Protein AF-A0A165BU25-F1 (afdb_monomer_lite)

pLDDT: mean 72.09, std 13.83, range [39.03, 92.94]

Foldseek 3Di:
DLVVCVVVVDWDWDWAADLDPPDPDQIDIDTNDVVVQVVVCVVVVHGVSLVSVLVNQCSNPPPVSNVVSVVDDDDPQCVLQVVVQVVVQVVCVVVAPDRDPHDDQPPCCVPPCVVRVDDDPLQQDPGRDRSVVPPDPVVSVVSVVSSVVSNHD

Secondary structure (DSSP, 8-state):
-HHHHHHH----EEEE--S-TT-----EEEES-HHHHHHHHHHHTS-HHHHHHHHHHHHHHHHHHHHHHHH----SSTTTHHHHHHHHHHHHHHH-SS--SS---TTHIIIIIIHH--PPPS-SSSS---GGGSS-HHHHHHHHHHHHHT---

Structure (mmCIF, N/CA/C/O backbone):
data_AF-A0A165BU25-F1
#
_entry.id   AF-A0A165BU25-F1
#
loop_
_atom_site.group_PDB
_atom_site.id
_atom_site.type_symbol
_atom_site.label_atom_id
_atom_site.label_alt_id
_atom_site.label_comp_id
_atom_site.label_asym_id
_atom_site.label_entity_id
_atom_site.label_seq_id
_atom_site.pdbx_PDB_ins_code
_atom_site.Cartn_x
_atom_site.Cartn_y
_atom_site.Cartn_z
_atom_site.occupancy
_atom_site.B_iso_or_equiv
_atom_site.auth_seq_id
_atom_site.auth_comp_id
_atom_site.auth_asym_id
_atom_site.auth_atom_id
_atom_site.pdbx_PDB_model_num
ATOM 1 N N . LEU A 1 1 ? -9.304 -8.379 21.521 1.00 71.31 1 LEU A N 1
ATOM 2 C CA . LEU A 1 1 ? -9.302 -6.899 21.636 1.00 71.31 1 LEU A CA 1
ATOM 3 C C . LEU A 1 1 ? -10.660 -6.354 22.058 1.00 71.31 1 LEU A C 1
ATOM 5 O O . LEU A 1 1 ? -10.706 -5.576 22.995 1.00 71.31 1 LEU A O 1
ATOM 9 N N . GLN A 1 2 ? -11.763 -6.826 21.469 1.00 77.06 2 GLN A N 1
ATOM 10 C CA . GLN A 1 2 ? -13.111 -6.453 21.919 1.00 77.06 2 GLN A CA 1
ATOM 11 C C . GLN A 1 2 ? -13.350 -6.766 23.407 1.00 77.06 2 GLN A C 1
ATOM 13 O O . GLN A 1 2 ? -13.718 -5.874 24.156 1.00 77.06 2 GLN A O 1
ATOM 18 N N . ALA A 1 3 ? -12.991 -7.974 23.861 1.00 78.56 3 ALA A N 1
ATOM 19 C CA . ALA A 1 3 ? -13.052 -8.336 25.280 1.00 78.56 3 ALA A CA 1
ATOM 20 C C . ALA A 1 3 ? -12.198 -7.420 26.183 1.00 78.56 3 ALA A C 1
ATOM 22 O O . ALA A 1 3 ? -12.622 -7.076 27.278 1.00 78.56 3 ALA A O 1
ATOM 23 N N . LEU A 1 4 ? -11.022 -6.977 25.714 1.00 78.00 4 LEU A N 1
ATOM 24 C CA . LEU A 1 4 ? -10.171 -6.051 26.467 1.00 78.00 4 LEU A CA 1
ATOM 25 C C . LEU A 1 4 ? -10.898 -4.719 26.674 1.00 78.00 4 LEU A C 1
ATOM 27 O O . LEU A 1 4 ? -10.992 -4.257 27.801 1.00 78.00 4 LEU A O 1
ATOM 31 N N . SER A 1 5 ? -11.466 -4.159 25.604 1.00 82.88 5 SER A N 1
ATOM 32 C CA . SER A 1 5 ? -12.206 -2.899 25.675 1.00 82.88 5 SER A CA 1
ATOM 33 C C . SER A 1 5 ? -13.425 -2.991 26.595 1.00 82.88 5 SER A C 1
ATOM 35 O O . SER A 1 5 ? -13.655 -2.099 27.408 1.00 82.88 5 SER A O 1
ATOM 37 N N . THR A 1 6 ? -14.159 -4.106 26.542 1.00 81.44 6 THR A N 1
ATOM 38 C CA . THR A 1 6 ? -15.326 -4.334 27.405 1.00 81.44 6 THR A CA 1
ATOM 39 C C . THR A 1 6 ? -14.953 -4.479 28.881 1.00 81.44 6 THR A C 1
ATOM 41 O O . THR A 1 6 ? -15.689 -4.000 29.736 1.00 81.44 6 THR A O 1
ATOM 44 N N . HIS A 1 7 ? -13.823 -5.117 29.200 1.00 84.00 7 HIS A N 1
ATOM 45 C CA . HIS A 1 7 ? -13.425 -5.362 30.590 1.00 84.00 7 HIS A CA 1
ATOM 46 C C . HIS A 1 7 ? -12.675 -4.197 31.245 1.00 84.00 7 HIS A C 1
ATOM 48 O O . HIS A 1 7 ? -12.785 -4.028 32.456 1.00 84.00 7 HIS A O 1
ATOM 54 N N . SER A 1 8 ? -11.912 -3.407 30.486 1.00 85.19 8 SER A N 1
ATOM 55 C CA . SER A 1 8 ? -11.104 -2.312 31.040 1.00 85.19 8 SER A CA 1
ATOM 56 C C . SER A 1 8 ? -11.722 -0.927 30.855 1.00 85.19 8 SER A C 1
ATOM 58 O O . SER A 1 8 ? -11.225 0.034 31.435 1.00 85.19 8 SER A O 1
ATOM 60 N N . GLY A 1 9 ? -12.771 -0.798 30.033 1.00 84.44 9 GLY A N 1
ATOM 61 C CA . GLY A 1 9 ? -13.324 0.502 29.643 1.00 84.44 9 GLY A CA 1
ATOM 62 C C . GLY A 1 9 ? -12.372 1.335 28.777 1.00 84.44 9 GLY A C 1
ATOM 63 O O . GLY A 1 9 ? -12.620 2.518 28.559 1.00 84.44 9 GLY A O 1
ATOM 64 N N . VAL A 1 10 ? -11.276 0.741 28.292 1.00 86.88 10 VAL A N 1
ATOM 65 C CA . VAL A 1 10 ? -10.289 1.413 27.444 1.00 86.88 10 VAL A CA 1
ATOM 66 C C . VAL A 1 10 ? -10.670 1.234 25.981 1.00 86.88 10 VAL A C 1
ATOM 68 O O . VAL A 1 10 ? -10.933 0.123 25.509 1.00 86.88 10 VAL A O 1
ATOM 71 N N . GLU A 1 11 ? -10.669 2.332 25.237 1.00 88.50 11 GLU A N 1
ATOM 72 C CA . GLU A 1 11 ? -10.862 2.295 23.794 1.00 88.50 11 GLU A CA 1
ATOM 73 C C . GLU A 1 11 ? -9.533 2.006 23.091 1.00 88.50 11 GLU A C 1
ATOM 75 O O . GLU A 1 11 ? -8.487 2.546 23.448 1.00 88.50 11 GLU A O 1
ATOM 80 N N . THR A 1 12 ? -9.557 1.117 22.103 1.00 89.19 12 THR A N 1
ATOM 81 C CA . THR A 1 12 ? -8.356 0.647 21.410 1.00 89.19 12 THR A CA 1
ATOM 82 C C . THR A 1 12 ? -8.534 0.716 19.903 1.00 89.19 12 THR A C 1
ATOM 84 O O . THR A 1 12 ? -9.549 0.280 19.358 1.00 89.19 12 THR A O 1
ATOM 87 N N . LEU A 1 13 ? -7.506 1.235 19.236 1.00 89.69 13 LEU A N 1
ATOM 88 C CA . LEU A 1 13 ? -7.293 1.127 17.800 1.00 89.69 13 LEU A CA 1
ATOM 89 C C . LEU A 1 13 ? -6.042 0.280 17.578 1.00 89.69 13 LEU A C 1
ATOM 91 O O . LEU A 1 13 ? -4.993 0.553 18.158 1.00 89.69 13 LEU A O 1
ATOM 95 N N . LEU A 1 14 ? -6.155 -0.737 16.735 1.00 90.62 14 LEU A N 1
ATOM 96 C CA . LEU A 1 14 ? -5.059 -1.607 16.345 1.00 90.62 14 LEU A CA 1
ATOM 97 C C . LEU A 1 14 ? -4.966 -1.647 14.823 1.00 90.62 14 LEU A C 1
ATOM 99 O O . LEU A 1 14 ? -5.936 -1.968 14.137 1.00 90.62 14 LEU A O 1
ATOM 103 N N . ILE A 1 15 ? -3.779 -1.332 14.318 1.00 90.12 15 ILE A N 1
ATOM 104 C CA . ILE A 1 15 ? -3.428 -1.431 12.906 1.00 90.12 15 ILE A CA 1
ATOM 105 C C . ILE A 1 15 ? -2.325 -2.478 12.806 1.00 90.12 15 ILE A C 1
ATOM 107 O O . ILE A 1 15 ? -1.243 -2.294 13.360 1.00 90.12 15 ILE A O 1
ATOM 111 N N . ALA A 1 16 ? -2.609 -3.578 12.121 1.00 88.38 16 ALA A N 1
ATOM 112 C CA . ALA A 1 16 ? -1.631 -4.603 11.804 1.00 88.38 16 ALA A CA 1
ATOM 113 C C . ALA A 1 16 ? -1.284 -4.519 10.314 1.00 88.38 16 ALA A C 1
ATOM 115 O O . ALA A 1 16 ? -2.150 -4.673 9.450 1.00 88.38 16 ALA A O 1
ATOM 116 N N . VAL A 1 17 ? -0.007 -4.261 10.044 1.00 84.88 17 VAL A N 1
ATOM 117 C CA . VAL A 1 17 ? 0.585 -4.174 8.704 1.00 84.88 17 VAL A CA 1
ATOM 118 C C . VAL A 1 17 ? 1.562 -5.322 8.503 1.00 84.88 17 VAL A C 1
ATOM 120 O O . VAL A 1 17 ? 2.153 -5.808 9.473 1.00 84.88 17 VAL A O 1
ATOM 123 N N . GLN A 1 18 ? 1.736 -5.770 7.264 1.00 76.75 18 GLN A N 1
ATOM 124 C CA . GLN A 1 18 ? 2.704 -6.814 6.959 1.00 76.75 18 GLN A CA 1
ATOM 125 C C . GLN A 1 18 ? 4.056 -6.215 6.589 1.00 76.75 18 GLN A C 1
ATOM 127 O O . GLN A 1 18 ? 4.166 -5.157 5.980 1.00 76.75 18 GLN A O 1
ATOM 132 N N . THR A 1 19 ? 5.113 -6.925 6.961 1.00 71.38 19 THR A N 1
ATOM 133 C CA . THR A 1 19 ? 6.501 -6.551 6.661 1.00 71.38 19 THR A CA 1
ATOM 134 C C . THR A 1 19 ? 7.024 -7.237 5.398 1.00 71.38 19 THR A C 1
ATOM 136 O O . THR A 1 19 ? 8.143 -6.971 4.970 1.00 71.38 19 THR A O 1
ATOM 139 N N . ASN A 1 20 ? 6.253 -8.157 4.807 1.00 65.19 20 ASN A N 1
ATOM 140 C CA . ASN A 1 20 ? 6.712 -9.022 3.726 1.00 65.19 20 ASN A CA 1
ATOM 141 C C . ASN A 1 20 ? 5.934 -8.771 2.430 1.00 65.19 20 ASN A C 1
ATOM 143 O O . ASN A 1 20 ? 4.713 -8.892 2.391 1.00 65.19 20 ASN A O 1
ATOM 147 N N . PHE A 1 21 ? 6.669 -8.523 1.346 1.00 59.78 21 PHE A N 1
ATOM 148 C CA . PHE A 1 21 ? 6.134 -8.242 0.011 1.00 59.78 21 PHE A CA 1
ATOM 149 C C . PHE A 1 21 ? 5.340 -9.403 -0.615 1.00 59.78 21 PHE A C 1
ATOM 151 O O . PHE A 1 21 ? 4.580 -9.203 -1.560 1.00 59.78 21 PHE A O 1
ATOM 158 N N . LYS A 1 22 ? 5.527 -10.636 -0.123 1.00 50.03 22 LYS A N 1
ATOM 159 C CA . LYS A 1 22 ? 4.949 -11.850 -0.725 1.00 50.03 22 LYS A CA 1
ATOM 160 C C . LYS A 1 22 ? 3.442 -11.997 -0.517 1.00 50.03 22 LYS A C 1
ATOM 162 O O . LYS A 1 22 ? 2.811 -12.757 -1.245 1.00 50.03 22 LYS A O 1
ATOM 167 N N . PHE A 1 23 ? 2.866 -11.287 0.448 1.00 48.50 23 PHE A N 1
ATOM 168 C CA . PHE A 1 23 ? 1.458 -11.414 0.803 1.00 48.50 23 PHE A CA 1
ATOM 169 C C . PHE A 1 23 ? 0.769 -10.057 0.678 1.00 48.50 23 PHE A C 1
ATOM 171 O O . PHE A 1 23 ? 0.706 -9.281 1.625 1.00 48.50 23 PHE A O 1
ATOM 178 N N . TYR A 1 24 ? 0.227 -9.773 -0.509 1.00 53.16 24 TYR A N 1
ATOM 179 C CA . TYR A 1 24 ? -0.604 -8.591 -0.732 1.00 53.16 24 TYR A CA 1
ATOM 180 C C . TYR A 1 24 ? -1.947 -8.777 -0.021 1.00 53.16 24 TYR A C 1
ATOM 182 O O . TYR A 1 24 ? -2.888 -9.355 -0.565 1.00 53.16 24 TYR A O 1
ATOM 190 N N . SER A 1 25 ? -2.010 -8.340 1.230 1.00 58.97 25 SER A N 1
ATOM 191 C CA . SER A 1 25 ? -3.199 -8.446 2.071 1.00 58.97 25 SER A CA 1
ATOM 192 C C . SER A 1 25 ? -3.589 -7.049 2.524 1.00 58.97 25 SER A C 1
ATOM 194 O O . SER A 1 25 ? -2.721 -6.242 2.827 1.00 58.97 25 SER A O 1
ATOM 196 N N . ASN A 1 26 ? -4.886 -6.755 2.601 1.00 69.38 26 ASN A N 1
ATOM 197 C CA . ASN A 1 26 ? -5.336 -5.489 3.176 1.00 69.38 26 ASN A CA 1
ATOM 198 C C . ASN A 1 26 ? -4.865 -5.372 4.642 1.00 69.38 26 ASN A C 1
ATOM 200 O O . ASN A 1 26 ? -5.023 -6.353 5.380 1.00 69.38 26 ASN A O 1
ATOM 204 N N . PRO A 1 27 ? -4.374 -4.196 5.087 1.00 82.56 27 PRO A N 1
ATOM 205 C CA . PRO A 1 27 ? -4.040 -3.965 6.485 1.00 82.56 27 PRO A CA 1
ATOM 206 C C . PRO A 1 27 ? -5.216 -4.325 7.386 1.00 82.56 27 PRO A C 1
ATOM 208 O O . PRO A 1 27 ? -6.361 -3.931 7.124 1.00 82.56 27 PRO A O 1
ATOM 211 N N . LEU A 1 28 ? -4.940 -5.066 8.456 1.00 87.00 28 LEU A N 1
ATOM 212 C CA . LEU A 1 28 ? -5.976 -5.459 9.396 1.00 87.00 28 LEU A CA 1
ATOM 213 C C . LEU A 1 28 ? -6.165 -4.336 10.410 1.00 87.00 28 LEU A C 1
ATOM 215 O O . LEU A 1 28 ? -5.268 -4.010 11.185 1.00 87.00 28 LEU A O 1
ATOM 219 N N . ILE A 1 29 ? -7.347 -3.730 10.373 1.00 90.44 29 ILE A N 1
ATOM 220 C CA . ILE A 1 29 ? -7.697 -2.584 11.206 1.00 90.44 29 ILE A CA 1
ATOM 221 C C . ILE A 1 29 ? -8.809 -3.026 12.143 1.00 90.44 29 ILE A C 1
ATOM 223 O O . ILE A 1 29 ? -9.887 -3.425 11.702 1.00 90.44 29 ILE A O 1
ATOM 227 N N . PHE A 1 30 ? -8.538 -2.949 13.437 1.00 91.38 30 PHE A N 1
ATOM 228 C CA . PHE A 1 30 ? -9.510 -3.180 14.491 1.00 91.38 30 PHE A CA 1
ATOM 229 C C . PHE A 1 30 ? -9.670 -1.900 15.302 1.00 91.38 30 PHE A C 1
ATOM 231 O O . PHE A 1 30 ? -8.685 -1.299 15.720 1.00 91.38 30 PHE A O 1
ATOM 238 N N . TYR A 1 31 ? -10.906 -1.512 15.578 1.00 91.75 31 TYR A N 1
ATOM 239 C CA . TYR A 1 31 ? -11.222 -0.419 16.486 1.00 91.75 31 TYR A CA 1
ATOM 240 C C . TYR A 1 31 ? -12.369 -0.840 17.395 1.00 91.75 31 TYR A C 1
ATOM 242 O O . TYR A 1 31 ? -13.306 -1.511 16.964 1.00 91.75 31 TYR A O 1
ATOM 250 N N . SER A 1 32 ? -12.294 -0.458 18.667 1.00 91.06 32 SER A N 1
ATOM 251 C CA . SER A 1 32 ? -13.374 -0.711 19.623 1.00 91.06 32 SER A CA 1
ATOM 252 C C . SER A 1 32 ? -14.510 0.310 19.517 1.00 91.06 32 SER A C 1
ATOM 254 O O . SER A 1 32 ? -15.651 -0.025 19.817 1.00 91.06 32 SER A O 1
ATOM 256 N N . ASN A 1 33 ? -14.205 1.546 19.104 1.00 89.81 33 ASN A N 1
ATOM 257 C CA . ASN A 1 33 ? -15.166 2.637 18.952 1.00 89.81 33 ASN A CA 1
ATOM 258 C C . ASN A 1 33 ? -14.932 3.373 17.626 1.00 89.81 33 ASN A C 1
ATOM 260 O O . ASN A 1 33 ? -13.803 3.755 17.315 1.00 89.81 33 ASN A O 1
ATOM 264 N N . GLN A 1 34 ? -16.009 3.607 16.874 1.00 91.62 34 GLN A N 1
ATOM 265 C CA . GLN A 1 34 ? -15.990 4.359 15.619 1.00 91.62 34 GLN A CA 1
ATOM 266 C C . GLN A 1 34 ? -15.498 5.802 15.805 1.00 91.62 34 GLN A C 1
ATOM 268 O O . GLN A 1 34 ? -14.793 6.322 14.948 1.00 91.62 34 GLN A O 1
ATOM 273 N N . ARG A 1 35 ? -15.766 6.429 16.958 1.00 91.56 35 ARG A N 1
ATOM 274 C CA . ARG A 1 35 ? -15.341 7.814 17.231 1.00 91.56 35 ARG A CA 1
ATOM 275 C C . ARG A 1 35 ? -13.825 8.011 17.156 1.00 91.56 35 ARG A C 1
ATOM 277 O O . ARG A 1 35 ? -13.376 9.087 16.775 1.00 91.56 35 ARG A O 1
ATOM 284 N N . LEU A 1 36 ? -13.041 6.984 17.499 1.00 89.62 36 LEU A N 1
ATOM 285 C CA . LEU A 1 36 ? -11.582 7.022 17.361 1.00 89.62 36 LEU A CA 1
ATOM 286 C C . LEU A 1 36 ? -11.154 7.093 15.894 1.00 89.62 36 LEU A C 1
ATOM 288 O O . LEU A 1 36 ? -10.208 7.805 15.562 1.00 89.62 36 LEU A O 1
ATOM 292 N N . VAL A 1 37 ? -11.855 6.363 15.024 1.00 92.94 37 VAL A N 1
ATOM 293 C CA . VAL A 1 37 ? -11.624 6.387 13.579 1.00 92.94 37 VAL A CA 1
ATOM 294 C C . VAL A 1 37 ? -11.987 7.766 13.048 1.00 92.94 37 VAL A C 1
ATOM 296 O O . VAL A 1 37 ? -11.134 8.410 12.453 1.00 92.94 37 VAL A O 1
ATOM 299 N N . ASP A 1 38 ? -13.182 8.268 13.360 1.00 92.62 38 ASP A N 1
ATOM 300 C CA . ASP A 1 38 ? -13.658 9.570 12.877 1.00 92.62 38 ASP A CA 1
ATOM 301 C C . ASP A 1 38 ? -12.716 10.717 13.292 1.00 92.62 38 ASP A C 1
ATOM 303 O O . ASP A 1 38 ? -12.384 11.586 12.484 1.00 92.62 38 ASP A O 1
ATOM 307 N N . TYR A 1 39 ? -12.223 10.697 14.537 1.00 92.00 39 TYR A N 1
ATOM 308 C CA . TYR A 1 39 ? -11.236 11.665 15.022 1.00 92.00 39 TYR A CA 1
ATOM 309 C C . TYR A 1 39 ? -9.926 11.606 14.224 1.00 92.00 39 TYR A C 1
ATOM 311 O O . TYR A 1 39 ? -9.385 12.644 13.836 1.00 92.00 39 TYR A O 1
ATOM 319 N N . LEU A 1 40 ? -9.416 10.403 13.951 1.00 90.62 40 LEU A N 1
ATOM 320 C CA . LEU A 1 40 ? -8.188 10.233 13.178 1.00 90.62 40 LEU A CA 1
ATOM 321 C C . LEU A 1 40 ? -8.366 10.609 11.712 1.00 90.62 40 LEU A C 1
ATOM 323 O O . LEU A 1 40 ? -7.477 11.244 11.152 1.00 90.62 40 LEU A O 1
ATOM 327 N N . GLU A 1 41 ? -9.496 10.277 11.095 1.00 92.25 41 GLU A N 1
ATOM 328 C CA . GLU A 1 41 ? -9.777 10.664 9.710 1.00 92.25 41 GLU A CA 1
ATOM 329 C C . GLU A 1 41 ? -9.909 12.180 9.573 1.00 92.25 41 GLU A C 1
ATOM 331 O O . GLU A 1 41 ? -9.380 12.764 8.624 1.00 92.25 41 GLU A O 1
ATOM 336 N N . MET A 1 42 ? -10.522 12.836 10.561 1.00 90.19 42 MET A N 1
ATOM 337 C CA . MET A 1 42 ? -10.583 14.293 10.644 1.00 90.19 42 MET A CA 1
ATOM 338 C C . MET A 1 42 ? -9.185 14.915 10.776 1.00 90.19 42 MET A C 1
ATOM 340 O O . MET A 1 42 ? -8.862 15.858 10.053 1.00 90.19 42 MET A O 1
ATOM 344 N N . MET A 1 43 ? -8.342 14.385 11.666 1.00 91.06 43 MET A N 1
ATOM 345 C CA . MET A 1 43 ? -6.983 14.893 11.896 1.00 91.06 43 MET A CA 1
ATOM 346 C C . MET A 1 43 ? -6.060 14.670 10.693 1.00 91.06 43 MET A C 1
ATOM 348 O O . MET A 1 43 ? -5.327 15.572 10.288 1.00 91.06 43 MET A O 1
ATOM 352 N N . MET A 1 44 ? -6.107 13.477 10.104 1.00 83.56 44 MET A N 1
ATOM 353 C CA . MET A 1 44 ? -5.219 13.054 9.018 1.00 83.56 44 MET A CA 1
ATOM 354 C C . MET A 1 44 ? -5.731 13.455 7.634 1.00 83.56 44 MET A C 1
ATOM 356 O O . MET A 1 44 ? -5.012 13.273 6.650 1.00 83.56 44 MET A O 1
ATOM 360 N N . LYS A 1 45 ? -6.971 13.958 7.537 1.00 87.00 45 LYS A N 1
ATOM 361 C CA . LYS A 1 45 ? -7.673 14.289 6.282 1.00 87.00 45 LYS A CA 1
ATOM 362 C C . LYS A 1 45 ? -7.669 13.146 5.259 1.00 87.00 45 LYS A C 1
ATOM 364 O O . LYS A 1 45 ? -7.755 13.369 4.054 1.00 87.00 45 LYS A O 1
ATOM 369 N N . THR A 1 46 ? -7.512 11.916 5.731 1.00 84.19 46 THR A N 1
ATOM 370 C CA . THR A 1 46 ? -7.421 10.696 4.930 1.00 84.19 46 THR A CA 1
ATOM 371 C C . THR A 1 46 ? -8.035 9.556 5.726 1.00 84.19 46 THR A C 1
ATOM 373 O O . THR A 1 46 ? -8.067 9.611 6.954 1.00 84.19 46 THR A O 1
ATOM 376 N N . SER A 1 47 ? -8.529 8.523 5.041 1.00 86.94 47 SER A N 1
ATOM 377 C CA . SER A 1 47 ? -9.100 7.375 5.741 1.00 86.94 47 SER A CA 1
ATOM 378 C C . SER A 1 47 ? -8.034 6.623 6.537 1.00 86.94 47 SER A C 1
ATOM 380 O O . SER A 1 47 ? -6.884 6.501 6.094 1.00 86.94 47 SER A O 1
ATOM 382 N N . VAL A 1 48 ? -8.419 6.037 7.675 1.00 88.94 48 VAL A N 1
ATOM 383 C CA . VAL A 1 48 ? -7.496 5.223 8.497 1.00 88.94 48 VAL A CA 1
ATOM 384 C C . VAL A 1 48 ? -6.933 4.056 7.685 1.00 88.94 48 VAL A C 1
ATOM 386 O O . VAL A 1 48 ? -5.783 3.663 7.866 1.00 88.94 48 VAL A O 1
ATOM 389 N N . ARG A 1 49 ? -7.699 3.546 6.714 1.00 85.00 49 ARG A N 1
ATOM 390 C CA . ARG A 1 49 ? -7.223 2.534 5.766 1.00 85.00 49 ARG A CA 1
ATOM 391 C C . ARG A 1 49 ? -6.083 3.037 4.890 1.00 85.00 49 ARG A C 1
ATOM 393 O O . ARG A 1 49 ? -5.061 2.366 4.796 1.00 85.00 49 ARG A O 1
ATOM 400 N N . ASN A 1 50 ? -6.236 4.200 4.262 1.00 82.25 50 ASN A N 1
ATOM 401 C CA . ASN A 1 50 ? -5.179 4.766 3.422 1.00 82.25 50 ASN A CA 1
ATOM 402 C C . ASN A 1 50 ? -3.930 5.070 4.251 1.00 82.25 50 ASN A C 1
ATOM 404 O O . ASN A 1 50 ? -2.809 4.918 3.773 1.00 82.25 50 ASN A O 1
ATOM 408 N N . TYR A 1 51 ? -4.122 5.461 5.509 1.00 85.06 51 TYR A N 1
ATOM 409 C CA . TYR A 1 51 ? -3.025 5.634 6.444 1.00 85.06 51 TYR A CA 1
ATOM 410 C C . TYR A 1 51 ? -2.326 4.308 6.786 1.00 85.06 51 TYR A C 1
ATOM 412 O O . TYR A 1 51 ? -1.102 4.238 6.730 1.00 85.06 51 TYR A O 1
ATOM 420 N N . ALA A 1 52 ? -3.072 3.230 7.033 1.00 86.50 52 ALA A N 1
ATOM 421 C CA . ALA A 1 52 ? -2.503 1.904 7.276 1.00 86.50 52 ALA A CA 1
ATOM 422 C C . ALA A 1 52 ? -1.683 1.387 6.080 1.00 86.50 52 ALA A C 1
ATOM 424 O O . ALA A 1 52 ? -0.588 0.868 6.271 1.00 86.50 52 ALA A O 1
ATOM 425 N N . VAL A 1 53 ? -2.156 1.608 4.849 1.00 80.88 53 VAL A N 1
ATOM 426 C CA . VAL A 1 53 ? -1.405 1.274 3.622 1.00 80.88 53 VAL A CA 1
ATOM 427 C C . VAL A 1 53 ? -0.102 2.075 3.525 1.00 80.88 53 VAL A C 1
ATOM 429 O O . VAL A 1 53 ? 0.921 1.549 3.095 1.00 80.88 53 VAL A O 1
ATOM 432 N N . ARG A 1 54 ? -0.099 3.345 3.951 1.00 78.44 54 ARG A N 1
ATOM 433 C CA . ARG A 1 54 ? 1.129 4.160 4.005 1.00 78.44 54 ARG A CA 1
ATOM 434 C C . ARG A 1 54 ? 2.129 3.611 5.019 1.00 78.44 54 ARG A C 1
ATOM 436 O O . ARG A 1 54 ? 3.317 3.573 4.718 1.00 78.44 54 ARG A O 1
ATOM 443 N N . ILE A 1 55 ? 1.653 3.181 6.189 1.00 81.56 55 ILE A N 1
ATOM 444 C CA . ILE A 1 55 ? 2.496 2.547 7.213 1.00 81.56 55 ILE A CA 1
ATOM 445 C C . ILE A 1 55 ? 3.079 1.236 6.679 1.00 81.56 55 ILE A C 1
ATOM 447 O O . ILE A 1 55 ? 4.263 0.980 6.867 1.00 81.56 55 ILE A O 1
ATOM 451 N N . GLU A 1 56 ? 2.279 0.422 5.994 1.00 77.94 56 GLU A N 1
ATOM 452 C CA . GLU A 1 56 ? 2.744 -0.819 5.370 1.00 77.94 56 GLU A CA 1
ATOM 453 C C . GLU A 1 56 ? 3.814 -0.547 4.307 1.00 77.94 56 GLU A C 1
ATOM 455 O O . GLU A 1 56 ? 4.890 -1.140 4.351 1.00 77.94 56 GLU A O 1
ATOM 460 N N . GLY A 1 57 ? 3.583 0.434 3.429 1.00 72.50 57 GLY A N 1
ATOM 461 C CA . GLY A 1 57 ? 4.583 0.902 2.470 1.00 72.50 57 GLY A CA 1
ATOM 462 C C . GLY A 1 57 ? 5.881 1.330 3.154 1.00 72.50 57 GLY A C 1
ATOM 463 O O . GLY A 1 57 ? 6.947 0.834 2.798 1.00 72.50 57 GLY A O 1
ATOM 464 N N . PHE A 1 58 ? 5.801 2.170 4.188 1.00 73.38 58 PHE A N 1
ATOM 465 C CA . PHE A 1 58 ? 6.969 2.578 4.977 1.00 73.38 58 PHE A CA 1
ATOM 466 C C . PHE A 1 58 ? 7.686 1.385 5.623 1.00 73.38 58 PHE A C 1
ATOM 468 O O . PHE A 1 58 ? 8.904 1.299 5.588 1.00 73.38 58 PHE A O 1
ATOM 475 N N . THR A 1 59 ? 6.944 0.423 6.163 1.00 76.19 59 THR A N 1
ATOM 476 C CA . THR A 1 59 ? 7.525 -0.759 6.817 1.00 76.19 59 THR A CA 1
ATOM 477 C C . THR A 1 59 ? 8.286 -1.648 5.829 1.00 76.19 59 THR A C 1
ATOM 479 O O . THR A 1 59 ? 9.272 -2.282 6.191 1.00 76.19 59 THR A O 1
ATOM 482 N N . ILE A 1 60 ? 7.837 -1.691 4.575 1.00 71.50 60 ILE A N 1
ATOM 483 C CA . ILE A 1 60 ? 8.440 -2.489 3.505 1.00 71.50 60 ILE A CA 1
ATOM 484 C C . ILE A 1 60 ? 9.640 -1.782 2.858 1.00 71.50 60 ILE A C 1
ATOM 486 O O . ILE A 1 6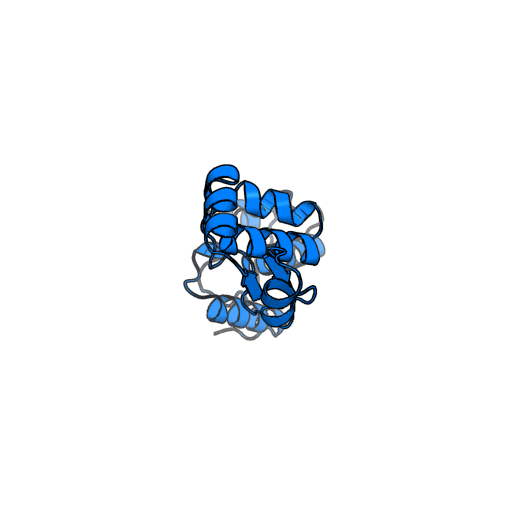0 ? 10.595 -2.443 2.460 1.00 71.50 60 ILE A O 1
ATOM 490 N N . SER A 1 61 ? 9.572 -0.459 2.699 1.00 63.69 61 SER A N 1
ATOM 491 C CA . SER A 1 61 ? 10.490 0.318 1.844 1.00 63.69 61 SER A CA 1
ATOM 492 C C . SER A 1 61 ? 11.230 1.449 2.560 1.00 63.69 61 SER A C 1
ATOM 494 O O . SER A 1 61 ? 11.899 2.253 1.914 1.00 63.69 61 SER A O 1
ATOM 496 N N . ASP A 1 62 ? 11.130 1.490 3.888 1.00 63.31 62 ASP A N 1
ATOM 497 C CA . ASP A 1 62 ? 11.724 2.508 4.752 1.00 63.31 62 ASP A CA 1
ATOM 498 C C . ASP A 1 62 ? 11.362 3.946 4.289 1.00 63.31 62 ASP A C 1
ATOM 500 O O . ASP A 1 62 ? 10.355 4.175 3.603 1.00 63.31 62 ASP A O 1
ATOM 504 N N . ILE A 1 63 ? 12.144 4.955 4.683 1.00 51.53 63 ILE A N 1
ATOM 505 C CA . ILE A 1 63 ? 11.894 6.384 4.398 1.00 51.53 63 ILE A CA 1
ATOM 506 C C . ILE A 1 63 ? 11.721 6.693 2.894 1.00 51.53 63 ILE A C 1
ATOM 508 O O . ILE A 1 63 ? 10.938 7.584 2.541 1.00 51.53 63 ILE A O 1
ATOM 512 N N . GLU A 1 64 ? 12.386 5.960 1.995 1.00 51.25 64 GLU A N 1
ATOM 513 C CA . GLU A 1 64 ? 12.324 6.207 0.543 1.00 51.25 64 GLU A CA 1
ATOM 514 C C . GLU A 1 64 ? 10.935 5.934 -0.054 1.00 51.25 64 GLU A C 1
ATOM 516 O O . GLU A 1 64 ? 10.472 6.688 -0.918 1.00 51.25 64 GLU A O 1
ATOM 521 N N . GLY A 1 65 ? 10.211 4.925 0.438 1.00 49.44 65 GLY A N 1
ATOM 522 C CA . GLY A 1 65 ? 8.862 4.633 -0.054 1.00 49.44 65 GLY A CA 1
ATOM 523 C C . GLY A 1 65 ? 7.784 5.579 0.463 1.00 49.44 65 GLY A C 1
ATOM 524 O O . GLY A 1 65 ? 6.779 5.808 -0.216 1.00 49.44 65 GLY A O 1
ATOM 525 N N . MET A 1 66 ? 7.987 6.196 1.632 1.00 46.56 66 MET A N 1
ATOM 526 C CA . MET A 1 66 ? 7.017 7.142 2.195 1.00 46.56 66 MET A CA 1
ATOM 527 C C . MET A 1 66 ? 6.908 8.414 1.353 1.00 46.56 66 MET A C 1
ATOM 529 O O . MET A 1 66 ? 5.798 8.899 1.128 1.00 46.56 66 MET A O 1
ATOM 533 N N . LEU A 1 67 ? 8.036 8.932 0.852 1.00 47.56 67 LEU A N 1
ATOM 534 C CA . LEU A 1 67 ? 8.061 10.095 -0.040 1.00 47.56 67 LEU A CA 1
ATOM 535 C C . LEU A 1 67 ? 7.284 9.807 -1.331 1.00 47.56 67 LEU A C 1
ATOM 537 O O . LEU A 1 67 ? 6.446 10.609 -1.737 1.00 47.56 67 LEU A O 1
ATOM 541 N N . TYR A 1 68 ? 7.467 8.623 -1.915 1.00 49.41 68 TYR A N 1
ATOM 542 C CA . TYR A 1 68 ? 6.737 8.209 -3.115 1.00 49.41 68 TYR A CA 1
ATOM 543 C C . TYR A 1 68 ? 5.214 8.195 -2.916 1.00 49.41 68 TYR A C 1
ATOM 545 O O . TYR A 1 68 ? 4.469 8.642 -3.786 1.00 49.41 68 TYR A O 1
ATOM 553 N N . ILE A 1 69 ? 4.743 7.737 -1.755 1.00 49.12 69 ILE A N 1
ATOM 554 C CA . ILE A 1 69 ? 3.311 7.608 -1.450 1.00 49.12 69 ILE A CA 1
ATOM 555 C C . ILE A 1 69 ? 2.700 8.941 -0.953 1.00 49.12 69 ILE A C 1
ATOM 557 O O . ILE A 1 69 ? 1.494 9.171 -1.081 1.00 49.12 69 ILE A O 1
ATOM 561 N N . LEU A 1 70 ? 3.482 9.852 -0.356 1.00 47.34 70 LEU A N 1
ATOM 562 C CA . LEU A 1 70 ? 2.988 11.171 0.079 1.00 47.34 70 LEU A CA 1
ATOM 563 C C . LEU A 1 70 ? 2.708 12.109 -1.097 1.00 47.34 70 LEU A C 1
ATOM 565 O O . LEU A 1 70 ? 1.697 12.809 -1.076 1.00 47.34 70 LEU A O 1
ATOM 569 N N . TYR A 1 71 ? 3.569 12.094 -2.116 1.00 48.94 71 TYR A N 1
ATOM 570 C CA . TYR A 1 71 ? 3.449 12.968 -3.285 1.00 48.94 71 TYR A CA 1
ATOM 571 C C . TYR A 1 71 ? 2.578 12.390 -4.411 1.00 48.94 71 TYR A C 1
ATOM 573 O O . TYR A 1 71 ? 2.212 13.130 -5.321 1.00 48.94 71 TYR A O 1
ATOM 581 N N . ALA A 1 72 ? 2.195 11.109 -4.347 1.00 45.81 72 ALA A N 1
ATOM 582 C CA . ALA A 1 72 ? 1.364 10.465 -5.362 1.00 45.81 72 ALA A CA 1
ATOM 583 C C . ALA A 1 72 ? 0.191 9.678 -4.745 1.00 45.81 72 ALA A C 1
ATOM 585 O O . ALA A 1 72 ? 0.375 8.637 -4.123 1.00 45.81 72 ALA A O 1
ATOM 586 N N . TYR A 1 73 ? -1.040 10.146 -4.962 1.00 39.03 73 TYR A N 1
ATOM 587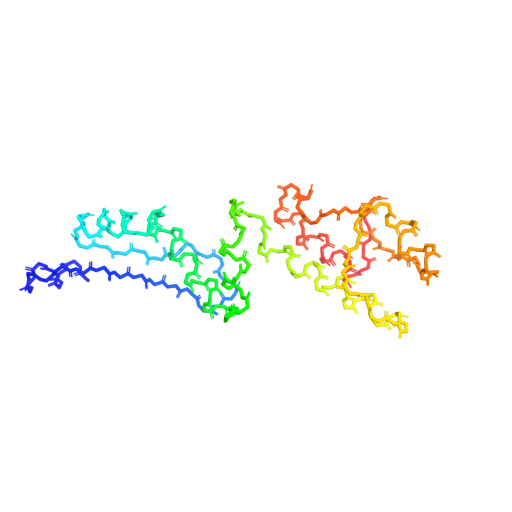 C CA . TYR A 1 73 ? -2.268 9.337 -4.884 1.00 39.03 73 TYR A CA 1
ATOM 588 C C . TYR A 1 73 ? -3.159 9.687 -6.093 1.00 39.03 73 TYR A C 1
ATOM 590 O O . TYR A 1 73 ? -3.101 10.835 -6.537 1.00 39.03 73 TYR A O 1
ATOM 598 N N . PRO A 1 74 ? -4.002 8.769 -6.616 1.00 42.69 74 PRO A N 1
ATOM 599 C CA . PRO A 1 74 ? -4.410 7.484 -6.050 1.00 42.69 74 PRO A CA 1
ATOM 600 C C . PRO A 1 74 ? -3.738 6.290 -6.738 1.00 42.69 74 PRO A C 1
ATOM 602 O O . PRO A 1 74 ? -3.596 6.252 -7.956 1.00 42.69 74 PRO A O 1
ATOM 605 N N . VAL A 1 75 ? -3.343 5.290 -5.951 1.00 42.84 75 VAL A N 1
ATOM 606 C CA . VAL A 1 75 ? -2.560 4.155 -6.445 1.00 42.84 75 VAL A CA 1
ATOM 607 C C . VAL A 1 75 ? -3.296 2.835 -6.223 1.00 42.84 75 VAL A C 1
ATOM 609 O O . VAL A 1 75 ? -3.335 2.345 -5.097 1.00 42.84 75 VAL A O 1
ATOM 612 N N . PRO A 1 76 ? -3.787 2.207 -7.304 1.00 39.81 76 PRO A N 1
ATOM 613 C CA . PRO A 1 76 ? -3.909 0.754 -7.379 1.00 39.81 76 PRO A CA 1
ATOM 614 C C . PRO A 1 76 ? -2.789 0.103 -8.220 1.00 39.81 76 PRO A C 1
ATOM 616 O O . PRO A 1 76 ? -2.690 -1.118 -8.234 1.00 39.81 76 PRO A O 1
ATOM 619 N N . VAL A 1 77 ? -1.934 0.879 -8.911 1.00 41.53 77 VAL A N 1
ATOM 620 C CA . VAL A 1 77 ? -1.024 0.354 -9.965 1.00 41.53 77 VAL A CA 1
ATOM 621 C C . VAL A 1 77 ? 0.480 0.565 -9.679 1.00 41.53 77 VAL A C 1
ATOM 623 O O . VAL A 1 77 ? 1.328 -0.157 -10.193 1.00 41.53 77 VAL A O 1
ATOM 626 N N . CYS A 1 78 ? 0.859 1.496 -8.803 1.00 42.56 78 CYS A N 1
ATOM 627 C CA . CYS A 1 78 ? 2.249 1.972 -8.670 1.00 42.56 78 CYS A CA 1
ATOM 628 C C . CYS A 1 78 ? 3.160 1.166 -7.728 1.00 42.56 78 CYS A C 1
ATOM 630 O O . CYS A 1 78 ? 4.236 1.650 -7.396 1.00 42.56 78 CYS A O 1
ATOM 632 N N . ILE A 1 79 ? 2.781 -0.033 -7.277 1.00 47.22 79 ILE A N 1
ATOM 633 C CA . ILE A 1 79 ? 3.687 -0.867 -6.455 1.00 47.22 79 ILE A CA 1
ATOM 634 C C . ILE A 1 79 ? 4.496 -1.835 -7.340 1.00 47.22 79 ILE A C 1
ATOM 636 O O . ILE A 1 79 ? 5.566 -2.284 -6.948 1.00 47.22 79 ILE A O 1
ATOM 640 N N . THR A 1 80 ? 4.046 -2.101 -8.572 1.00 46.50 80 THR A N 1
ATOM 641 C CA . THR A 1 80 ? 4.803 -2.882 -9.569 1.00 46.50 80 THR A CA 1
ATOM 642 C C . THR A 1 80 ? 5.559 -2.010 -10.577 1.00 46.50 80 THR A C 1
ATOM 644 O O . THR A 1 80 ? 6.551 -2.457 -11.152 1.00 46.50 80 THR A O 1
ATOM 647 N N . SER A 1 81 ? 5.180 -0.734 -10.727 1.00 51.94 81 SER A N 1
ATOM 648 C CA . SER A 1 81 ? 5.934 0.239 -11.530 1.00 51.94 81 SER A CA 1
ATOM 649 C C . SER A 1 81 ? 7.383 0.480 -11.069 1.00 51.94 81 SER A C 1
ATOM 651 O O . SER A 1 81 ? 8.225 0.660 -11.946 1.00 51.94 81 SER A O 1
ATOM 653 N N . PRO A 1 82 ? 7.742 0.466 -9.765 1.00 54.72 82 PRO A N 1
ATOM 654 C CA . PRO A 1 82 ? 9.121 0.676 -9.338 1.00 54.72 82 PRO A CA 1
ATOM 655 C C . PRO A 1 82 ? 9.996 -0.508 -9.738 1.00 54.72 82 PRO A C 1
ATOM 657 O O . PRO A 1 82 ? 11.062 -0.292 -10.293 1.00 54.72 82 PRO A O 1
ATOM 660 N N . CYS A 1 83 ? 9.527 -1.749 -9.550 1.00 52.97 83 CYS A N 1
ATOM 661 C CA . CYS A 1 83 ? 10.260 -2.946 -9.971 1.00 52.97 83 CYS A CA 1
ATOM 662 C C . CYS A 1 83 ? 10.511 -2.951 -11.481 1.00 52.97 83 CYS A C 1
ATOM 664 O O . CYS A 1 83 ? 11.620 -3.240 -11.912 1.00 52.97 83 CYS A O 1
ATOM 666 N N . TRP A 1 84 ? 9.524 -2.545 -12.282 1.00 55.47 84 TRP A N 1
ATOM 667 C CA . TRP A 1 84 ? 9.692 -2.403 -13.727 1.00 55.47 84 TRP A CA 1
ATOM 668 C C . TRP A 1 84 ? 10.714 -1.325 -14.110 1.00 55.47 84 TRP A C 1
ATOM 670 O O . TRP A 1 84 ? 11.609 -1.563 -14.924 1.00 55.47 84 TRP A O 1
ATOM 680 N N . CYS A 1 85 ? 10.612 -0.135 -13.512 1.00 59.53 85 CYS A N 1
ATOM 681 C CA . CYS A 1 85 ? 11.570 0.950 -13.726 1.00 59.53 85 CYS A CA 1
ATOM 682 C C . CYS A 1 85 ? 12.985 0.538 -13.297 1.00 59.53 85 CYS A C 1
ATOM 684 O O . CYS A 1 85 ? 13.935 0.801 -14.022 1.00 59.53 85 CYS A O 1
ATOM 686 N N . ILE A 1 86 ? 13.131 -0.142 -12.157 1.00 58.94 86 ILE A N 1
ATOM 687 C CA . ILE A 1 86 ? 14.419 -0.613 -11.634 1.00 58.94 86 ILE A CA 1
ATOM 688 C C . ILE A 1 86 ? 15.003 -1.691 -12.546 1.00 58.94 86 ILE A C 1
ATOM 690 O O . ILE A 1 86 ? 16.169 -1.586 -12.906 1.00 58.94 86 ILE A O 1
ATOM 694 N N . SER A 1 87 ? 14.224 -2.690 -12.968 1.00 59.25 87 SER A N 1
ATOM 695 C CA . SER A 1 87 ? 14.719 -3.758 -13.847 1.00 59.25 87 SER A CA 1
ATOM 696 C C . SER A 1 87 ? 15.114 -3.226 -15.225 1.00 59.25 87 SER A C 1
ATOM 698 O O . SER A 1 87 ? 16.152 -3.614 -15.759 1.00 59.25 87 SER A O 1
ATOM 700 N N . THR A 1 88 ? 14.347 -2.286 -15.785 1.00 64.50 88 THR A N 1
ATOM 701 C CA . THR A 1 88 ? 14.692 -1.644 -17.064 1.00 64.50 88 THR A CA 1
ATOM 702 C C . THR A 1 88 ? 15.915 -0.730 -16.945 1.00 64.50 88 THR A C 1
ATOM 704 O O . THR A 1 88 ? 16.801 -0.813 -17.796 1.00 64.50 88 THR A O 1
ATOM 707 N N . HIS A 1 89 ? 16.030 0.069 -15.875 1.00 65.12 89 HIS A N 1
ATOM 708 C CA . HIS A 1 89 ? 17.237 0.852 -15.577 1.00 65.12 89 HIS A CA 1
ATOM 709 C C . HIS A 1 89 ? 18.458 -0.045 -15.371 1.00 65.12 89 HIS A C 1
ATOM 711 O O . HIS A 1 89 ? 19.471 0.155 -16.025 1.00 65.12 89 HIS A O 1
ATOM 717 N N . ALA A 1 90 ? 18.352 -1.086 -14.547 1.00 62.31 90 ALA A N 1
ATOM 718 C CA . ALA A 1 90 ? 19.447 -2.009 -14.269 1.00 62.31 90 ALA A CA 1
ATOM 719 C C . ALA A 1 90 ? 19.891 -2.785 -15.517 1.00 62.31 90 ALA A C 1
ATOM 721 O O . ALA A 1 90 ? 21.072 -3.094 -15.667 1.00 62.31 90 ALA A O 1
ATOM 722 N N . CYS A 1 91 ? 18.966 -3.113 -16.424 1.00 65.19 91 CYS A N 1
ATOM 723 C CA . CYS A 1 91 ? 19.306 -3.731 -17.701 1.00 65.19 91 CYS A CA 1
ATOM 724 C C . CYS A 1 91 ? 20.044 -2.751 -18.621 1.00 65.19 91 CYS A C 1
ATOM 726 O O . CYS A 1 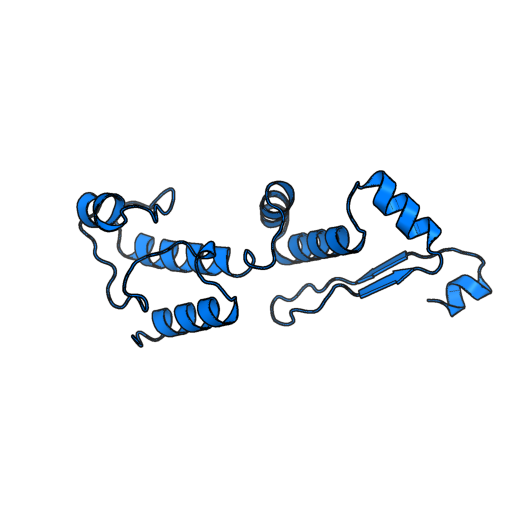91 ? 21.011 -3.142 -19.269 1.00 65.19 91 CYS A O 1
ATOM 728 N N . LEU A 1 92 ? 19.624 -1.485 -18.666 1.00 68.31 92 LEU A N 1
ATOM 729 C CA . LEU A 1 92 ? 20.273 -0.457 -19.480 1.00 68.31 92 LEU A CA 1
ATOM 730 C C . LEU A 1 92 ? 21.629 -0.029 -18.906 1.00 68.31 92 LEU A C 1
ATOM 732 O O . LEU A 1 92 ? 22.588 0.058 -19.662 1.00 68.31 92 LEU A O 1
ATOM 736 N N . ASP A 1 93 ? 21.749 0.151 -17.593 1.00 65.25 93 ASP A N 1
ATOM 737 C CA . ASP A 1 93 ? 22.987 0.559 -16.915 1.00 65.25 93 ASP A CA 1
ATOM 738 C C . ASP A 1 93 ? 24.089 -0.512 -17.002 1.00 65.25 93 ASP A C 1
ATOM 740 O O . ASP A 1 93 ? 25.270 -0.188 -16.954 1.00 65.25 93 ASP A O 1
ATOM 744 N N . LYS A 1 94 ? 23.734 -1.794 -17.177 1.00 67.25 94 LYS A N 1
ATOM 745 C CA . LYS A 1 94 ? 24.712 -2.865 -17.453 1.00 67.25 94 LYS A CA 1
ATOM 746 C C . LYS A 1 94 ? 25.324 -2.776 -18.848 1.00 67.25 94 LYS A C 1
ATOM 748 O O . LYS A 1 94 ? 26.434 -3.257 -19.055 1.00 67.25 94 LYS A O 1
ATOM 753 N N . VAL A 1 95 ? 24.570 -2.248 -19.807 1.00 67.12 95 VAL A N 1
ATOM 754 C CA . VAL A 1 95 ? 24.968 -2.199 -21.220 1.00 67.12 95 VAL A CA 1
ATOM 755 C C . VAL A 1 95 ? 25.575 -0.837 -21.552 1.00 67.12 95 VAL A C 1
ATOM 757 O O . VAL A 1 95 ? 26.474 -0.745 -22.383 1.00 67.12 95 VAL A O 1
ATOM 760 N N . LEU A 1 96 ? 25.117 0.220 -20.881 1.00 69.31 96 LEU A N 1
ATOM 761 C CA . LEU A 1 96 ? 25.534 1.585 -21.139 1.00 69.31 96 LEU A CA 1
ATOM 762 C C . LEU A 1 96 ? 26.779 1.971 -20.333 1.00 69.31 96 LEU A C 1
ATOM 764 O O . LEU A 1 96 ? 26.822 1.771 -19.123 1.00 69.31 96 LEU A O 1
ATOM 768 N N . PRO A 1 97 ? 27.761 2.637 -20.964 1.00 68.31 97 PRO A N 1
ATOM 769 C CA . PRO A 1 97 ? 28.931 3.158 -20.259 1.00 68.31 97 PRO A CA 1
ATOM 770 C C . PRO A 1 97 ? 28.604 4.355 -19.351 1.00 68.31 97 PRO A C 1
ATOM 772 O O . PRO A 1 97 ? 29.427 4.735 -18.521 1.00 68.31 97 PRO A O 1
ATOM 775 N N . VAL A 1 98 ? 27.428 4.973 -19.513 1.00 72.94 98 VAL A N 1
ATOM 776 C CA . VAL A 1 98 ? 26.977 6.126 -18.724 1.00 72.94 98 VAL A CA 1
ATOM 777 C C . VAL A 1 98 ? 25.619 5.803 -18.099 1.00 72.94 98 VAL A C 1
ATOM 779 O O . VAL A 1 98 ? 24.695 5.476 -18.848 1.00 72.94 98 VAL A O 1
ATOM 782 N N . PRO A 1 99 ? 25.465 5.944 -16.769 1.00 66.94 99 PRO A N 1
ATOM 783 C CA . PRO A 1 99 ? 24.206 5.651 -16.097 1.00 66.94 99 PRO A CA 1
ATOM 784 C C . PRO A 1 99 ? 23.111 6.625 -16.540 1.00 66.94 99 PRO A C 1
ATOM 786 O O . PRO A 1 99 ? 23.317 7.847 -16.593 1.00 66.94 99 PRO A O 1
ATOM 789 N N . ILE A 1 100 ? 21.926 6.102 -16.855 1.00 68.12 100 ILE A N 1
ATOM 790 C CA . ILE A 1 100 ? 20.791 6.941 -17.252 1.00 68.12 100 ILE A CA 1
ATOM 791 C C . ILE A 1 100 ? 20.161 7.544 -15.995 1.00 68.12 100 ILE A C 1
ATOM 793 O O . ILE A 1 100 ? 19.550 6.848 -15.192 1.00 68.12 100 ILE A O 1
ATOM 797 N N . LYS A 1 101 ? 20.228 8.876 -15.864 1.00 67.12 101 LYS A N 1
ATOM 798 C CA . LYS A 1 101 ? 19.658 9.612 -14.718 1.00 67.12 101 LYS A CA 1
ATOM 799 C C . LYS A 1 101 ? 18.141 9.423 -14.552 1.00 67.12 101 LYS A C 1
ATOM 801 O O . LYS A 1 101 ? 17.642 9.489 -13.435 1.00 67.12 101 LYS A O 1
ATOM 806 N N . CYS A 1 102 ? 17.402 9.273 -15.650 1.00 65.50 102 CYS A N 1
ATOM 807 C CA . CYS A 1 102 ? 15.951 9.092 -15.635 1.00 65.50 102 CYS A CA 1
ATOM 808 C C . CYS A 1 102 ? 15.489 8.402 -16.923 1.00 65.50 102 CYS A C 1
ATOM 810 O O . CYS A 1 102 ? 15.931 8.783 -18.010 1.00 65.50 102 CYS A O 1
ATOM 812 N N . MET A 1 103 ? 14.604 7.411 -16.810 1.00 73.50 103 MET A N 1
ATOM 813 C CA . MET A 1 103 ? 14.016 6.733 -17.963 1.00 73.50 103 MET A CA 1
ATOM 814 C C . MET A 1 103 ? 13.036 7.653 -18.699 1.00 73.50 103 MET A C 1
ATOM 816 O O . MET A 1 103 ? 12.061 8.143 -18.126 1.00 73.50 103 MET A O 1
ATOM 820 N N . ILE A 1 104 ? 13.264 7.838 -20.001 1.00 76.38 104 ILE A N 1
ATOM 821 C CA . ILE A 1 104 ? 12.370 8.587 -20.887 1.00 76.38 104 ILE A CA 1
ATOM 822 C C . ILE A 1 104 ? 11.609 7.589 -21.761 1.00 76.38 104 ILE A C 1
ATOM 824 O O . ILE A 1 104 ? 12.179 6.974 -22.658 1.00 76.38 104 ILE A O 1
ATOM 828 N N . TYR A 1 105 ? 10.309 7.441 -21.503 1.00 80.12 105 TYR A N 1
ATOM 829 C CA . TYR A 1 105 ? 9.440 6.520 -22.246 1.00 80.12 105 TYR A CA 1
ATOM 830 C C . TYR A 1 105 ? 8.887 7.141 -23.542 1.00 80.12 105 TYR A C 1
ATOM 832 O O . TYR A 1 105 ? 8.681 6.444 -24.535 1.00 80.12 105 TYR A O 1
ATOM 840 N N . GLN A 1 106 ? 8.669 8.461 -23.565 1.00 79.00 106 GLN A N 1
ATOM 841 C CA . GLN A 1 106 ? 8.242 9.181 -24.769 1.00 79.00 106 GLN A CA 1
ATOM 842 C C . GLN A 1 106 ? 9.367 9.247 -25.803 1.00 79.00 106 GLN A C 1
ATOM 844 O O . GLN A 1 106 ? 10.501 9.603 -25.483 1.00 79.00 106 GLN A O 1
ATOM 849 N N . ASN A 1 107 ? 9.036 8.920 -27.055 1.00 80.69 107 ASN A N 1
ATOM 850 C CA . ASN A 1 107 ? 9.987 8.857 -28.166 1.00 80.69 107 ASN A CA 1
ATOM 851 C C . ASN A 1 107 ? 11.277 8.116 -27.785 1.00 80.69 107 ASN A C 1
ATOM 853 O O . ASN A 1 107 ? 12.381 8.592 -28.046 1.00 80.69 107 ASN A O 1
ATOM 857 N N . PHE A 1 108 ? 11.135 6.951 -27.141 1.00 79.69 108 PHE A N 1
ATOM 858 C CA . PHE A 1 108 ? 12.257 6.139 -26.660 1.00 79.69 108 PHE A CA 1
ATOM 859 C C . PHE A 1 108 ? 13.348 5.948 -27.730 1.00 79.69 108 PHE A C 1
ATOM 861 O O . PHE A 1 108 ? 14.538 6.066 -27.444 1.00 79.69 108 PHE A O 1
ATOM 868 N N . ASN A 1 109 ? 12.941 5.745 -28.986 1.00 79.12 109 ASN A N 1
ATOM 869 C CA . ASN A 1 109 ? 13.864 5.581 -30.106 1.00 79.12 109 ASN A CA 1
ATOM 870 C C . ASN A 1 109 ? 14.772 6.800 -30.327 1.00 79.12 109 ASN A C 1
ATOM 872 O O . ASN A 1 109 ? 15.935 6.635 -30.669 1.00 79.12 109 ASN A O 1
ATOM 876 N N . GLU A 1 110 ? 14.272 8.016 -30.126 1.00 82.69 110 GLU A N 1
ATOM 877 C CA . GLU A 1 110 ? 15.037 9.255 -30.317 1.00 82.69 110 GLU A CA 1
ATOM 878 C C . GLU A 1 110 ? 15.867 9.577 -29.069 1.00 82.69 110 GLU A C 1
ATOM 880 O O . GLU A 1 110 ? 17.061 9.864 -29.149 1.00 82.69 110 GLU A O 1
ATOM 885 N N . ASN A 1 111 ? 15.242 9.483 -27.894 1.00 78.62 111 ASN A N 1
ATOM 886 C CA . ASN A 1 111 ? 15.833 9.938 -26.637 1.00 78.62 111 ASN A CA 1
ATOM 887 C C . ASN A 1 111 ? 16.810 8.936 -26.018 1.00 78.62 111 ASN A C 1
ATOM 889 O O . ASN A 1 111 ? 17.730 9.348 -25.306 1.00 78.62 111 ASN A O 1
ATOM 893 N N . ILE A 1 112 ? 16.619 7.641 -26.285 1.00 77.06 112 ILE A N 1
ATOM 894 C CA . ILE A 1 112 ? 17.464 6.565 -25.769 1.00 77.06 112 ILE A CA 1
ATOM 895 C C . ILE A 1 112 ? 18.207 5.877 -26.912 1.00 77.06 112 ILE A C 1
ATOM 897 O O . ILE A 1 112 ? 19.435 5.939 -26.955 1.00 77.06 112 ILE A O 1
ATOM 901 N N . THR A 1 113 ? 17.503 5.273 -27.874 1.00 77.38 113 THR A N 1
ATOM 902 C CA . THR A 1 113 ? 18.166 4.451 -28.902 1.00 77.38 113 THR A CA 1
ATOM 903 C C . THR A 1 113 ? 19.078 5.254 -29.820 1.00 77.38 113 THR A C 1
ATOM 905 O O . THR A 1 113 ? 20.207 4.833 -30.035 1.00 77.38 113 THR A O 1
ATOM 908 N N . ALA A 1 114 ? 18.664 6.420 -30.315 1.00 80.88 114 ALA A N 1
ATOM 909 C CA . ALA A 1 114 ? 19.504 7.256 -31.174 1.00 80.88 114 ALA A CA 1
ATOM 910 C C . ALA A 1 114 ? 20.620 7.954 -30.383 1.00 80.88 114 ALA A C 1
ATOM 912 O O . ALA A 1 114 ? 21.739 8.085 -30.869 1.00 80.88 114 ALA A O 1
ATOM 913 N N . LYS A 1 115 ? 20.342 8.366 -29.141 1.00 79.81 115 LYS A N 1
ATOM 914 C CA . LYS A 1 115 ? 21.318 9.054 -28.288 1.00 79.81 115 LYS A CA 1
ATOM 915 C C . LYS A 1 115 ? 22.437 8.128 -27.814 1.00 79.81 115 LYS A C 1
ATOM 917 O O . LYS A 1 115 ? 23.610 8.485 -27.885 1.00 79.81 115 LYS A O 1
ATOM 922 N N . TYR A 1 116 ? 22.077 6.943 -27.337 1.00 75.62 116 TYR A N 1
ATOM 923 C CA . TYR A 1 116 ? 23.020 5.985 -26.763 1.00 75.62 116 TYR A CA 1
ATOM 924 C C . TYR A 1 116 ? 23.381 4.842 -27.718 1.00 75.62 116 TYR A C 1
ATOM 926 O O . TYR A 1 116 ? 24.198 4.000 -27.370 1.00 75.62 116 TYR A O 1
ATOM 934 N N . HIS A 1 117 ? 22.818 4.832 -28.931 1.00 75.06 117 HIS A N 1
ATOM 935 C CA . HIS A 1 117 ? 23.066 3.829 -29.973 1.00 75.06 117 HIS A CA 1
ATOM 936 C C . HIS A 1 117 ? 22.749 2.397 -29.516 1.00 75.06 117 HIS A C 1
ATOM 938 O O . HIS A 1 117 ? 23.399 1.442 -29.939 1.00 75.06 117 HIS A O 1
ATOM 944 N N . HIS A 1 118 ? 21.786 2.234 -28.603 1.00 70.94 118 HIS A N 1
ATOM 945 C CA . HIS A 1 118 ? 21.423 0.945 -28.008 1.00 70.94 118 HIS A CA 1
ATOM 946 C C . HIS A 1 118 ? 19.934 0.665 -28.197 1.00 70.94 118 HIS A C 1
ATOM 948 O O . HIS A 1 118 ? 19.073 1.477 -27.849 1.00 70.94 118 HIS A O 1
ATOM 954 N N . ALA A 1 119 ? 19.633 -0.500 -28.763 1.00 70.75 119 ALA A N 1
ATOM 955 C CA . ALA A 1 119 ? 18.274 -0.977 -28.959 1.00 70.75 119 ALA A CA 1
ATOM 956 C C . ALA A 1 119 ? 17.912 -1.975 -27.857 1.00 70.75 119 ALA A C 1
ATOM 958 O O . ALA A 1 119 ? 18.712 -2.846 -27.513 1.00 70.75 119 ALA A O 1
ATOM 959 N N . ILE A 1 120 ? 16.697 -1.863 -27.322 1.00 72.50 120 ILE A N 1
ATOM 960 C CA . ILE A 1 120 ? 16.133 -2.916 -26.478 1.00 72.50 120 ILE A CA 1
ATOM 961 C C . ILE A 1 120 ? 15.780 -4.087 -27.396 1.00 72.50 120 ILE A C 1
ATOM 963 O O . ILE A 1 120 ? 15.008 -3.932 -28.341 1.00 72.50 120 ILE A O 1
ATOM 967 N N . ILE A 1 121 ? 16.346 -5.255 -27.107 1.00 69.25 121 ILE A N 1
ATOM 968 C CA . ILE A 1 121 ? 16.058 -6.506 -27.810 1.00 69.25 121 ILE A CA 1
ATOM 969 C C . ILE A 1 121 ? 15.131 -7.336 -26.916 1.00 69.25 121 ILE A C 1
ATOM 971 O O . ILE A 1 121 ? 15.303 -7.342 -25.700 1.00 69.25 121 ILE A O 1
ATOM 975 N N . ASN A 1 122 ? 14.159 -8.030 -27.515 1.00 68.00 122 ASN A N 1
ATOM 976 C CA . ASN A 1 122 ? 13.182 -8.889 -26.826 1.00 68.00 122 ASN A CA 1
ATOM 977 C C . ASN A 1 122 ? 12.257 -8.156 -25.846 1.00 68.00 122 ASN A C 1
ATOM 979 O O . ASN A 1 122 ? 11.862 -8.701 -24.817 1.00 68.00 122 ASN A O 1
ATOM 983 N N . TYR A 1 123 ? 11.868 -6.925 -26.183 1.00 74.69 123 TYR A N 1
ATOM 984 C CA . TYR A 1 123 ? 10.795 -6.266 -25.456 1.00 74.69 123 TYR A CA 1
ATOM 985 C C . TYR A 1 123 ? 9.454 -6.973 -25.728 1.00 74.69 123 TYR A C 1
ATOM 987 O O . TYR A 1 123 ? 9.102 -7.122 -26.898 1.00 74.69 123 TYR A O 1
ATOM 995 N N . PRO A 1 124 ? 8.684 -7.387 -24.702 1.00 73.44 124 PRO A N 1
ATOM 996 C CA . PRO A 1 124 ? 7.456 -8.159 -24.908 1.00 73.44 124 PRO A CA 1
ATOM 997 C C . PRO A 1 124 ? 6.296 -7.372 -25.538 1.00 73.44 124 PRO A C 1
ATOM 999 O O . PRO A 1 124 ? 5.312 -7.977 -25.948 1.00 73.44 124 PRO A O 1
ATOM 1002 N N . LEU A 1 125 ? 6.374 -6.039 -25.634 1.00 77.19 125 LEU A N 1
ATOM 1003 C CA . LEU A 1 125 ? 5.364 -5.225 -26.318 1.00 77.19 125 LEU A CA 1
ATOM 1004 C C . LEU A 1 125 ? 5.917 -4.623 -27.612 1.00 77.19 125 LEU A C 1
ATOM 1006 O O . LEU A 1 125 ? 7.105 -4.354 -27.753 1.00 77.19 125 LEU A O 1
ATOM 1010 N N . LYS A 1 126 ? 5.021 -4.300 -28.550 1.00 77.00 126 LYS A N 1
ATOM 1011 C CA . LYS A 1 126 ? 5.386 -3.643 -29.821 1.00 77.00 126 LYS A CA 1
ATOM 1012 C C . LYS A 1 126 ? 5.956 -2.234 -29.642 1.00 77.00 126 LYS A C 1
ATOM 1014 O O . LYS A 1 126 ? 6.683 -1.751 -30.504 1.00 77.00 126 LYS A O 1
ATOM 1019 N N . LYS A 1 127 ? 5.583 -1.549 -28.558 1.00 78.31 127 LYS A N 1
ATOM 1020 C CA . LYS A 1 127 ? 6.004 -0.180 -28.257 1.00 78.31 127 LYS A CA 1
ATOM 1021 C C . LYS A 1 127 ? 6.347 -0.067 -26.783 1.00 78.31 127 LYS A C 1
ATOM 1023 O O . LYS A 1 127 ? 5.538 -0.452 -25.947 1.00 78.31 127 LYS A O 1
ATOM 1028 N N . PHE A 1 128 ? 7.503 0.521 -26.490 1.00 78.06 128 PHE A N 1
ATOM 1029 C CA . PHE A 1 128 ? 7.908 0.862 -25.130 1.00 78.06 128 PHE A CA 1
ATOM 1030 C C . PHE A 1 128 ? 6.939 1.884 -24.523 1.00 78.06 128 PHE A C 1
ATOM 1032 O O . PHE A 1 128 ? 6.724 2.954 -25.099 1.00 78.06 128 PHE A O 1
ATOM 1039 N N . CYS A 1 129 ? 6.313 1.531 -23.401 1.00 76.25 129 CYS A N 1
ATOM 1040 C CA . CYS A 1 129 ? 5.272 2.327 -22.754 1.00 76.25 129 CYS A CA 1
ATOM 1041 C C . CYS A 1 129 ? 5.562 2.543 -21.270 1.00 76.25 129 CYS A C 1
ATOM 1043 O O . CYS A 1 129 ? 6.413 1.869 -20.681 1.00 76.25 129 CYS A O 1
ATOM 1045 N N . TYR A 1 130 ? 4.846 3.493 -20.667 1.00 77.06 130 TYR A N 1
ATOM 1046 C CA . TYR A 1 130 ? 4.928 3.699 -19.229 1.00 77.06 130 TYR A CA 1
ATOM 1047 C C . TYR A 1 130 ? 4.333 2.487 -18.499 1.00 77.06 130 TYR A C 1
ATOM 1049 O O . TYR A 1 130 ? 3.338 1.926 -18.962 1.00 77.06 130 TYR A O 1
ATOM 1057 N N . PRO A 1 131 ? 4.860 2.108 -17.322 1.00 72.88 131 PRO A N 1
ATOM 1058 C CA . PRO A 1 131 ? 4.257 1.048 -16.511 1.00 72.88 131 PRO A CA 1
ATOM 1059 C C . PRO A 1 131 ? 2.803 1.351 -16.128 1.00 72.88 131 PRO A C 1
ATOM 1061 O O . PRO A 1 131 ? 1.996 0.443 -15.991 1.00 72.88 131 PRO A O 1
ATOM 1064 N N . SER A 1 132 ? 2.466 2.635 -15.979 1.00 68.00 132 SER A N 1
ATOM 1065 C CA . SER A 1 132 ? 1.107 3.106 -15.699 1.00 68.00 132 SER A CA 1
ATOM 1066 C C . SER A 1 132 ? 0.136 2.938 -16.869 1.00 68.00 132 SER A C 1
ATOM 1068 O O . SER A 1 132 ? -1.069 2.980 -16.642 1.00 68.00 132 SER A O 1
ATOM 1070 N N . ASP A 1 133 ? 0.637 2.768 -18.097 1.00 73.56 133 ASP A N 1
ATOM 1071 C CA . ASP A 1 133 ? -0.200 2.552 -19.286 1.00 73.56 133 AS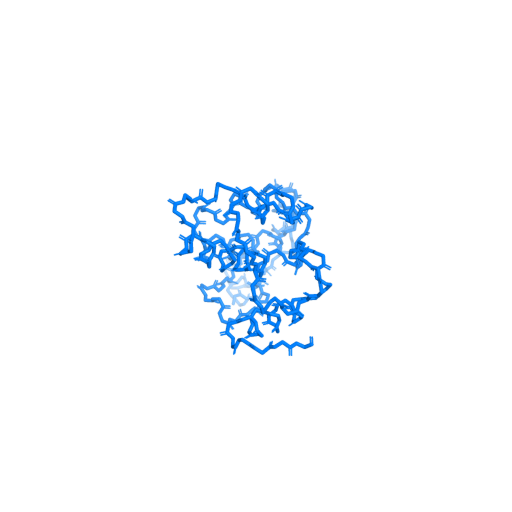P A CA 1
ATOM 1072 C C . ASP A 1 133 ? -0.644 1.086 -19.414 1.00 73.56 133 ASP A C 1
ATOM 1074 O O . ASP A 1 133 ? -1.527 0.771 -20.213 1.00 73.56 133 ASP A O 1
ATOM 1078 N N . VAL A 1 134 ? -0.042 0.178 -18.638 1.00 75.25 134 VAL A N 1
ATOM 1079 C CA . VAL A 1 134 ? -0.439 -1.231 -18.578 1.00 75.25 134 VAL A CA 1
ATOM 1080 C C . VAL A 1 134 ? -1.626 -1.352 -17.623 1.00 75.25 134 VAL A C 1
ATOM 1082 O O . VAL A 1 134 ? -1.537 -1.011 -16.443 1.00 75.25 134 VAL A O 1
ATOM 1085 N N . GLY A 1 135 ? -2.762 -1.802 -18.159 1.00 64.69 135 GLY A N 1
ATOM 1086 C CA . GLY A 1 135 ? -4.075 -1.686 -17.518 1.00 64.69 135 GLY A CA 1
ATOM 1087 C C . GLY A 1 135 ? -4.261 -2.536 -16.263 1.00 64.69 135 GLY A C 1
ATOM 1088 O O . GLY A 1 135 ? -5.154 -2.255 -15.461 1.00 64.69 135 GLY A O 1
ATOM 1089 N N . SER A 1 136 ? -3.427 -3.557 -16.057 1.00 67.81 136 SER A N 1
ATOM 1090 C CA . SER A 1 136 ? -3.506 -4.418 -14.883 1.00 67.81 136 SER A CA 1
ATOM 1091 C C . SER A 1 136 ? -2.138 -4.824 -14.335 1.00 67.81 136 SER A C 1
ATOM 1093 O O . SER A 1 136 ? -1.149 -4.975 -15.051 1.00 67.81 136 SER A O 1
ATOM 1095 N N . LYS A 1 137 ? -2.094 -5.064 -13.021 1.00 66.00 137 LYS A N 1
ATOM 1096 C CA . LYS A 1 137 ? -0.896 -5.553 -12.330 1.00 66.00 137 LYS A CA 1
ATOM 1097 C C . LYS A 1 137 ? -0.429 -6.906 -12.878 1.00 66.00 137 LYS A C 1
ATOM 1099 O O . LYS A 1 137 ? 0.766 -7.101 -13.066 1.00 66.00 137 LYS A O 1
ATOM 1104 N N . SER A 1 138 ? -1.368 -7.816 -13.132 1.00 65.50 138 SER A N 1
ATOM 1105 C CA . SER A 1 138 ? -1.074 -9.158 -13.639 1.00 65.50 138 SER A CA 1
ATOM 1106 C C . SER A 1 138 ? -0.435 -9.117 -15.024 1.00 65.50 138 SER A C 1
ATOM 1108 O O . SER A 1 138 ? 0.507 -9.861 -15.273 1.00 65.50 138 SER A O 1
ATOM 1110 N N . GLU A 1 139 ? -0.881 -8.215 -15.904 1.00 73.25 139 GLU A N 1
ATOM 1111 C CA . GLU A 1 139 ? -0.209 -7.980 -17.186 1.00 73.25 139 GLU A CA 1
ATOM 1112 C C . GLU A 1 139 ? 1.212 -7.457 -16.978 1.00 73.25 139 GLU A C 1
ATOM 1114 O O . GLU A 1 139 ? 2.130 -7.938 -17.630 1.00 73.25 139 GLU A O 1
ATOM 1119 N N . LEU A 1 140 ? 1.431 -6.533 -16.037 1.00 73.50 140 LEU A N 1
ATOM 1120 C CA . LEU A 1 140 ? 2.774 -6.014 -15.770 1.00 73.50 140 LEU A CA 1
ATOM 1121 C C . LEU A 1 140 ? 3.734 -7.096 -15.238 1.00 73.50 140 LEU A C 1
ATOM 1123 O O . LEU A 1 140 ? 4.888 -7.156 -15.655 1.00 73.50 140 LEU A O 1
ATOM 1127 N N . GLU A 1 141 ? 3.264 -7.964 -14.339 1.00 73.94 141 GLU A N 1
ATOM 1128 C CA . GLU A 1 141 ? 4.041 -9.100 -13.817 1.00 73.94 141 GLU A CA 1
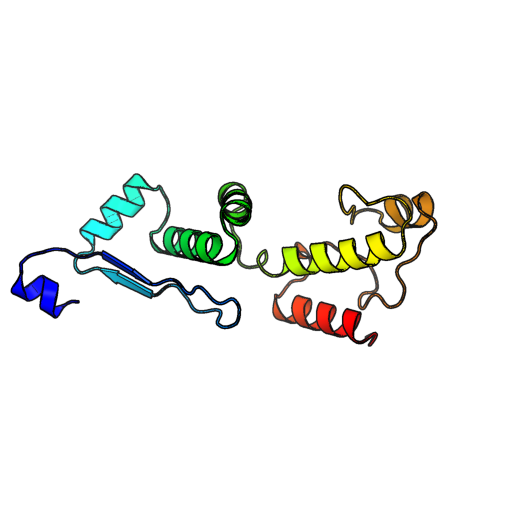ATOM 1129 C C . GLU A 1 141 ? 4.344 -10.130 -14.912 1.00 73.94 141 GLU A C 1
ATOM 1131 O O . GLU A 1 141 ? 5.477 -10.603 -15.014 1.00 73.94 141 GLU A O 1
ATOM 1136 N N . LEU A 1 142 ? 3.369 -10.430 -15.775 1.00 78.19 142 LEU A N 1
ATOM 1137 C CA . LEU A 1 142 ? 3.562 -11.303 -16.935 1.00 78.19 142 LEU A CA 1
ATOM 1138 C C . LEU A 1 142 ? 4.590 -10.732 -17.906 1.00 78.19 142 LEU A C 1
ATOM 1140 O O . LEU A 1 142 ? 5.462 -11.462 -18.367 1.00 78.19 142 LEU A O 1
ATOM 1144 N N . LEU A 1 143 ? 4.522 -9.433 -18.192 1.00 77.94 143 LEU A N 1
ATOM 1145 C CA . LEU A 1 143 ? 5.489 -8.761 -19.053 1.00 77.94 143 LEU A CA 1
ATOM 1146 C C . LEU A 1 143 ? 6.896 -8.770 -18.436 1.00 77.94 143 LEU A C 1
ATOM 1148 O O . LEU A 1 143 ? 7.876 -8.869 -19.170 1.00 77.94 143 LEU A O 1
ATOM 1152 N N . LEU A 1 144 ? 7.014 -8.687 -17.106 1.00 75.88 144 LEU A N 1
ATOM 1153 C CA . LEU A 1 144 ? 8.313 -8.675 -16.427 1.00 75.88 144 LEU A CA 1
ATOM 1154 C C . LEU A 1 144 ? 8.938 -10.061 -16.517 1.00 75.88 144 LEU A C 1
ATOM 1156 O O . LEU A 1 144 ? 10.098 -10.207 -16.891 1.00 75.88 144 LEU A O 1
ATOM 1160 N N . TRP A 1 145 ? 8.127 -11.081 -16.249 1.00 75.00 145 TRP A N 1
ATOM 1161 C CA . TRP A 1 145 ? 8.536 -12.467 -16.384 1.00 75.00 145 TRP A CA 1
ATOM 1162 C C . TRP A 1 145 ? 8.898 -12.819 -17.832 1.00 75.00 145 TRP A C 1
ATOM 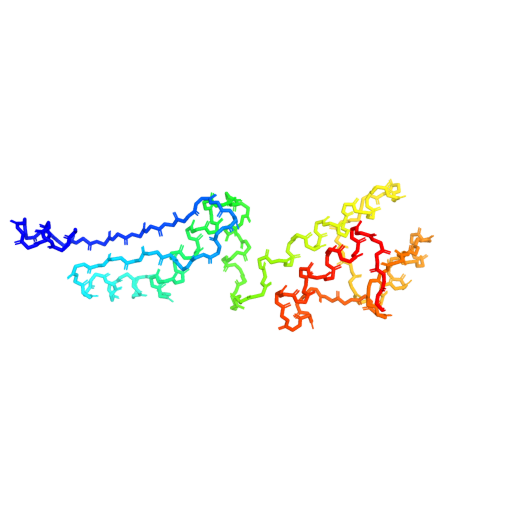1164 O O . TRP A 1 145 ? 9.918 -13.461 -18.070 1.00 75.00 145 TRP A O 1
ATOM 1174 N N . ALA A 1 146 ? 8.117 -12.354 -18.811 1.00 77.81 146 ALA A N 1
ATOM 1175 C CA . ALA A 1 146 ? 8.393 -12.514 -20.240 1.00 77.81 146 ALA A CA 1
ATOM 1176 C C . ALA A 1 146 ? 9.727 -11.862 -20.640 1.00 77.81 146 ALA A C 1
ATOM 1178 O O . ALA A 1 146 ? 10.535 -12.474 -21.337 1.00 77.81 146 ALA A O 1
ATOM 1179 N N . TRP A 1 147 ? 10.003 -10.659 -20.127 1.00 76.00 147 TRP A N 1
ATOM 1180 C CA . TRP A 1 147 ? 11.280 -9.981 -20.340 1.00 76.00 147 TRP A CA 1
ATOM 1181 C C . TRP A 1 147 ? 12.450 -10.787 -19.762 1.00 76.00 147 TRP A C 1
ATOM 1183 O O . TRP A 1 147 ? 13.427 -11.045 -20.463 1.00 76.00 147 TRP A O 1
ATOM 1193 N N . GLU A 1 148 ? 12.379 -11.184 -18.490 1.00 73.94 148 GLU A N 1
ATOM 1194 C CA . GLU A 1 148 ? 13.469 -11.901 -17.809 1.00 73.94 148 GLU A CA 1
ATOM 1195 C C . GLU A 1 148 ? 13.728 -13.288 -18.407 1.00 73.94 148 GLU A C 1
ATOM 1197 O O . GLU A 1 148 ? 14.875 -13.728 -18.488 1.00 73.94 148 GLU A O 1
ATOM 1202 N N . SER A 1 149 ? 12.671 -13.966 -18.853 1.00 76.44 149 SER A N 1
ATOM 1203 C CA . SER A 1 149 ? 12.754 -15.270 -19.517 1.00 76.44 149 SER A CA 1
ATOM 1204 C C . SER A 1 149 ? 13.132 -15.182 -21.000 1.00 76.44 149 SER A C 1
ATOM 1206 O O . SER A 1 149 ? 13.442 -16.207 -21.607 1.00 76.44 149 SER A O 1
ATOM 1208 N N . GLY A 1 150 ? 13.129 -13.981 -21.591 1.00 69.00 150 GLY A N 1
ATOM 1209 C CA . GLY A 1 150 ? 13.392 -13.760 -23.015 1.00 69.00 150 GLY A CA 1
ATOM 1210 C C . GLY A 1 150 ? 12.290 -14.283 -23.943 1.00 69.00 150 GLY A C 1
ATOM 1211 O O . GLY A 1 150 ? 12.525 -14.424 -25.143 1.00 69.00 150 GLY A O 1
ATOM 1212 N N . VAL A 1 151 ? 11.108 -14.591 -23.404 1.00 67.31 151 VAL A N 1
ATOM 1213 C CA . VAL A 1 151 ? 9.954 -15.076 -24.166 1.00 67.31 151 VAL A CA 1
ATOM 1214 C C . VAL A 1 151 ? 9.180 -13.868 -24.687 1.00 67.31 151 VAL A C 1
ATOM 1216 O O . VAL A 1 151 ? 8.642 -13.081 -23.913 1.00 67.31 151 VAL A O 1
ATOM 1219 N N . THR A 1 152 ? 9.125 -13.705 -26.006 1.00 59.78 152 THR A N 1
ATOM 1220 C CA . THR A 1 152 ? 8.326 -12.662 -26.661 1.00 59.78 152 THR A CA 1
ATOM 1221 C C . THR A 1 152 ? 6.944 -13.205 -27.039 1.00 59.78 152 THR A C 1
ATOM 1223 O O . THR A 1 152 ? 6.818 -14.372 -27.415 1.00 59.78 152 THR A O 1
ATOM 1226 N N . PHE A 1 153 ? 5.908 -12.368 -26.921 1.00 52.09 153 PHE A N 1
ATOM 1227 C CA . PHE A 1 153 ? 4.545 -12.655 -27.388 1.00 52.09 153 PHE A CA 1
ATOM 1228 C C . PHE A 1 153 ? 4.259 -11.961 -28.724 1.00 52.09 153 PHE A C 1
ATOM 1230 O O . PHE A 1 153 ? 4.802 -10.854 -28.951 1.00 52.09 153 PHE A O 1
#

Radius of gyration: 21.17 Å; chains: 1; bounding box: 45×30×62 Å

Sequence (153 aa):
LQALSTHSGVETLLIAVQTNFKFYSNPLIFYSNQRLVDYLEMMMKTSVRNYAVRIEGFTISDIEGMLYILYAYPVPVCITSPCWCISTHACLDKVLPVPIKCMIYQNFNENITAKYHHAIINYPLKKFCYPSDVGSKSELELLLWAWESGVTF

Organism: NCBI:txid1314785